Protein AF-A0A2W5XX44-F1 (afdb_monomer_lite)

Secondary structure (DSSP, 8-state):
------TTHHHHTTSTTS----------TT-----GGGSPPEEEPTTS-EEETTEEE-S--HHHHHHHHHHHHHHHHHHHHSPPP-HHHHHHHHHHHHHH-SSS-GGGHHHHHHHHHHTT-------

Sequence (127 aa):
MVTIPVKYADEAEKYITEGGYTEVQVVPLDAIVIRCEDLPEVKPLRGGGHTAGTATRSFGSAEDYMQYALSALAIAVHLREHPPVDEAQVQALSGVLEEVATLLKAEYRPEVARRLAERGVRVEVSK

Foldseek 3Di:
DDDDPDPPVVVCVVPPPDDDDDDDDDDDPPDDDDDPVNWFDWDADDPAWIDGDPDTDGDDDPVVVVVVVVVVVVVVVVCVVQPDFDVVQLVVQLVVCVVPDPPDDNVCSSVVSRVCSSVVDGDDDDD

Organism: NCBI:txid2607479

pLDDT: mean 75.93, std 16.73, range [28.64, 94.75]

Structure (mmCIF, N/CA/C/O backbone):
data_AF-A0A2W5XX44-F1
#
_entry.id   AF-A0A2W5XX44-F1
#
loop_
_atom_site.group_PDB
_atom_site.id
_atom_site.type_symbol
_atom_site.label_atom_id
_atom_site.label_alt_id
_atom_site.label_comp_id
_atom_site.label_asym_id
_atom_site.label_entity_id
_atom_site.label_seq_id
_atom_site.pdbx_PDB_ins_code
_atom_site.Cartn_x
_atom_site.Cartn_y
_atom_site.Cartn_z
_atom_site.occupancy
_atom_site.B_iso_or_equiv
_atom_site.auth_seq_id
_atom_site.auth_comp_id
_atom_site.auth_asym_id
_atom_site.auth_atom_id
_atom_site.pdbx_PDB_model_num
ATOM 1 N N . MET A 1 1 ? 6.508 -31.125 -14.765 1.00 35.62 1 MET A N 1
ATOM 2 C CA . MET A 1 1 ? 5.472 -31.365 -15.790 1.00 35.62 1 MET A CA 1
ATOM 3 C C . MET A 1 1 ? 4.205 -31.725 -15.037 1.00 35.62 1 MET A C 1
ATOM 5 O O . MET A 1 1 ? 4.158 -32.796 -14.450 1.00 35.62 1 MET A O 1
ATOM 9 N N . VAL A 1 2 ? 3.274 -30.783 -14.891 1.00 28.64 2 VAL A N 1
ATOM 10 C CA . VAL A 1 2 ? 2.032 -31.010 -14.138 1.00 28.64 2 VAL A CA 1
ATOM 11 C C . VAL A 1 2 ? 0.921 -31.186 -15.161 1.00 28.64 2 VAL A C 1
ATOM 13 O O . VAL A 1 2 ? 0.576 -30.245 -15.868 1.00 28.64 2 VAL A O 1
ATOM 16 N N . THR A 1 3 ? 0.417 -32.409 -15.274 1.00 33.28 3 THR A N 1
ATOM 17 C CA . THR A 1 3 ? -0.692 -32.760 -16.163 1.00 33.28 3 THR A CA 1
ATOM 18 C C . THR A 1 3 ? -1.990 -32.508 -15.409 1.00 33.28 3 THR A C 1
ATOM 20 O O . THR A 1 3 ? -2.292 -33.213 -14.448 1.00 33.28 3 THR A O 1
ATOM 23 N N . ILE A 1 4 ? -2.740 -31.480 -15.803 1.00 38.91 4 ILE A N 1
ATOM 24 C CA . ILE A 1 4 ? -4.048 -31.187 -15.213 1.00 38.91 4 ILE A CA 1
ATOM 25 C C . ILE A 1 4 ? -5.110 -31.963 -16.008 1.00 38.91 4 ILE A C 1
ATOM 27 O O . ILE A 1 4 ? -5.181 -31.795 -17.226 1.00 38.91 4 ILE A O 1
ATOM 31 N N . PRO A 1 5 ? -5.946 -32.799 -15.368 1.00 37.75 5 PRO A N 1
ATOM 32 C CA . PRO A 1 5 ? -7.070 -33.433 -16.040 1.00 37.75 5 PRO A CA 1
ATOM 33 C C . PRO A 1 5 ? -8.143 -32.377 -16.323 1.00 37.75 5 PRO A C 1
ATOM 35 O O . PRO A 1 5 ? -8.836 -31.904 -15.419 1.00 37.75 5 PRO A O 1
ATOM 38 N N . VAL A 1 6 ? -8.268 -31.978 -17.587 1.00 47.84 6 VAL A N 1
ATOM 39 C CA . VAL A 1 6 ? -9.343 -31.090 -18.033 1.00 47.84 6 VAL A CA 1
ATOM 40 C C . VAL A 1 6 ? -10.649 -31.878 -17.959 1.00 47.84 6 VAL A C 1
ATOM 42 O O . VAL A 1 6 ? -10.830 -32.875 -18.651 1.00 47.84 6 VAL A O 1
ATOM 45 N N . LYS A 1 7 ? -11.583 -31.415 -17.123 1.00 46.75 7 LYS A N 1
ATOM 46 C CA . LYS A 1 7 ? -12.940 -31.968 -16.928 1.00 46.75 7 LYS A CA 1
ATOM 47 C C . LYS A 1 7 ? -13.859 -31.867 -18.170 1.00 46.75 7 LYS A C 1
ATOM 49 O O . LYS A 1 7 ? -15.061 -32.059 -18.046 1.00 46.75 7 LYS A O 1
ATOM 54 N N . TYR A 1 8 ? -13.282 -31.578 -19.336 1.00 46.03 8 TYR A N 1
ATOM 55 C CA . TYR A 1 8 ? -13.925 -31.350 -20.634 1.00 46.03 8 TYR A CA 1
ATOM 56 C C . TYR A 1 8 ? -13.193 -32.109 -21.758 1.00 46.03 8 TYR A C 1
ATOM 58 O O . TYR A 1 8 ? -13.074 -31.611 -22.875 1.00 46.03 8 TYR A O 1
ATOM 66 N N . ALA A 1 9 ? -12.639 -33.290 -21.456 1.00 47.03 9 ALA A N 1
ATOM 67 C CA . ALA A 1 9 ? -11.858 -34.077 -22.416 1.00 47.03 9 ALA A CA 1
ATOM 68 C C . ALA A 1 9 ? -12.626 -34.379 -23.721 1.00 47.03 9 ALA A C 1
ATOM 70 O O . ALA A 1 9 ? -12.015 -34.388 -24.785 1.00 47.03 9 ALA A O 1
ATOM 71 N N . ASP A 1 10 ? -13.954 -34.503 -23.655 1.00 46.00 10 ASP A N 1
ATOM 72 C CA . ASP A 1 10 ? -14.787 -34.822 -24.821 1.00 46.00 10 ASP A CA 1
ATOM 73 C C . ASP A 1 10 ? -14.981 -33.640 -25.795 1.00 46.00 10 ASP A C 1
ATOM 75 O O . ASP A 1 10 ? -15.325 -33.852 -26.956 1.00 46.00 10 ASP A O 1
ATOM 79 N N . GLU A 1 11 ? -14.722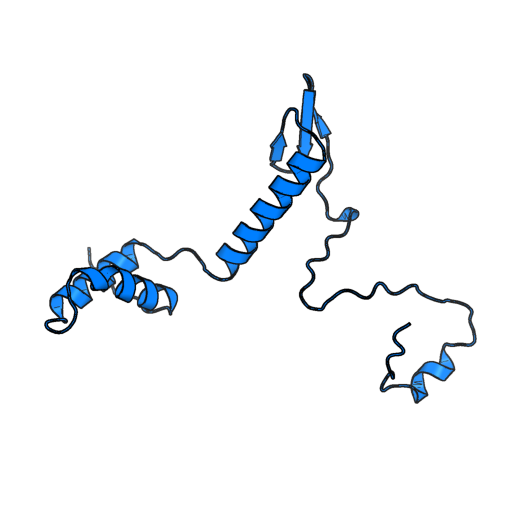 -32.393 -25.378 1.00 44.62 11 GLU A N 1
ATOM 80 C CA . GLU A 1 11 ? -14.776 -31.224 -26.278 1.00 44.62 11 GLU A CA 1
ATOM 81 C C . GLU A 1 11 ? -13.397 -30.824 -26.827 1.00 44.62 11 GLU A C 1
ATOM 83 O O . GLU A 1 11 ? -13.305 -30.111 -27.830 1.00 44.62 11 GLU A O 1
ATOM 88 N N . ALA A 1 12 ? -12.310 -31.312 -26.219 1.00 46.66 12 ALA A N 1
ATOM 89 C CA . ALA A 1 12 ? -10.946 -30.987 -26.630 1.00 46.66 12 ALA A CA 1
ATOM 90 C C . ALA A 1 12 ? -10.522 -31.697 -27.930 1.00 46.66 12 ALA A C 1
ATOM 92 O O . ALA A 1 12 ? -9.72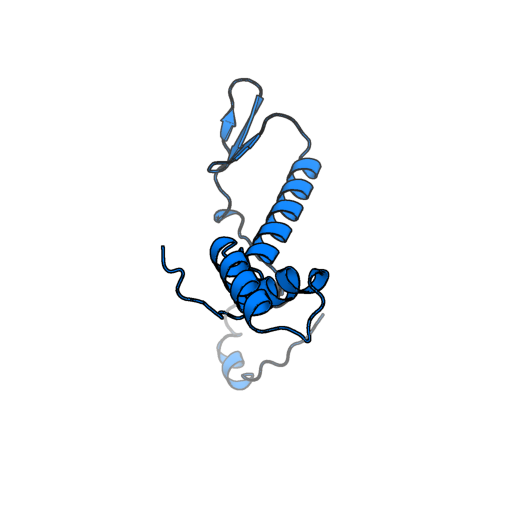0 -31.152 -28.689 1.00 46.66 12 ALA A O 1
ATOM 93 N N . GLU A 1 13 ? -11.079 -32.873 -28.239 1.00 45.44 13 GLU A N 1
ATOM 94 C CA . GLU A 1 13 ? -10.691 -33.645 -29.432 1.00 45.44 13 GLU A CA 1
ATOM 95 C C . GLU A 1 13 ? -11.027 -32.944 -30.756 1.00 45.44 13 GLU A C 1
ATOM 97 O O . GLU A 1 13 ? -10.387 -33.204 -31.776 1.00 45.44 13 GLU A O 1
ATOM 102 N N . LYS A 1 14 ? -11.971 -31.995 -30.755 1.00 43.94 14 LYS A N 1
ATOM 103 C CA . LYS A 1 14 ? -12.363 -31.278 -31.976 1.00 43.94 14 LYS A CA 1
ATOM 104 C C . LYS A 1 14 ? -11.392 -30.164 -32.388 1.00 43.94 14 LYS A C 1
ATOM 106 O O . LYS A 1 14 ? -11.493 -29.678 -33.509 1.00 43.94 14 LYS A O 1
ATOM 111 N N . TYR A 1 15 ? -10.455 -29.776 -31.518 1.00 46.34 15 TYR A N 1
ATOM 112 C CA . TYR A 1 15 ? -9.555 -28.634 -31.740 1.00 46.34 15 TYR A CA 1
ATOM 113 C C . TYR A 1 15 ? -8.078 -29.015 -31.938 1.00 46.34 15 TYR A C 1
ATOM 115 O O . TYR A 1 15 ? -7.251 -28.142 -32.186 1.00 46.34 15 TYR A O 1
ATOM 123 N N . ILE A 1 16 ? -7.721 -30.303 -31.869 1.00 50.75 16 ILE A N 1
ATOM 124 C CA . ILE A 1 16 ? -6.314 -30.756 -31.935 1.00 50.75 16 ILE A CA 1
ATOM 125 C C . ILE A 1 16 ? -5.812 -30.934 -33.386 1.00 50.75 16 ILE A C 1
ATOM 127 O O . ILE A 1 16 ? -4.618 -31.110 -33.618 1.00 50.75 16 ILE A O 1
ATOM 131 N N . THR A 1 17 ? -6.680 -30.837 -34.398 1.00 48.12 17 THR A N 1
ATOM 132 C CA . THR A 1 17 ? -6.297 -31.079 -35.803 1.00 48.12 17 THR A CA 1
ATOM 133 C C . THR A 1 17 ? -5.677 -29.882 -36.535 1.00 48.12 17 THR A C 1
ATOM 135 O O . THR A 1 17 ? -5.148 -30.072 -37.627 1.00 48.12 17 THR A O 1
ATOM 138 N N . GLU A 1 18 ? -5.625 -28.688 -35.935 1.00 47.59 18 GLU A N 1
ATOM 139 C CA . GLU A 1 18 ? -5.006 -27.498 -36.545 1.00 47.59 18 GLU A CA 1
ATOM 140 C C . GLU A 1 18 ? -4.025 -26.793 -35.585 1.00 47.59 18 GLU A C 1
ATOM 142 O O . GLU A 1 18 ? -4.273 -25.708 -35.078 1.00 47.59 18 GLU A O 1
ATOM 147 N N . GLY A 1 19 ? -2.884 -27.436 -35.317 1.00 49.53 19 GLY A N 1
ATOM 148 C CA . GLY A 1 19 ? -1.554 -26.800 -35.270 1.00 49.53 19 GLY A CA 1
ATOM 149 C C . GLY A 1 19 ? -1.291 -25.524 -34.449 1.00 49.53 19 GLY A C 1
ATOM 150 O O . GLY A 1 19 ? -0.332 -24.826 -34.771 1.00 49.53 19 GLY A O 1
ATOM 151 N N . GLY A 1 20 ? -2.061 -25.202 -33.409 1.00 44.47 20 GLY A N 1
ATOM 152 C CA . GLY A 1 20 ? -1.813 -24.041 -32.547 1.00 44.47 20 GLY A CA 1
ATOM 153 C C . GLY A 1 20 ? -1.640 -24.432 -31.085 1.00 44.47 20 GLY A C 1
ATOM 154 O O . GLY A 1 20 ? -2.613 -24.470 -30.338 1.00 44.47 20 GLY A O 1
ATOM 155 N N . TYR A 1 21 ? -0.410 -24.703 -30.643 1.00 54.16 21 TYR A N 1
ATOM 156 C CA . TYR A 1 21 ? -0.128 -24.742 -29.208 1.00 54.16 21 TYR A CA 1
ATOM 157 C C . TYR A 1 21 ? -0.034 -23.303 -28.699 1.00 54.16 21 TYR A C 1
ATOM 159 O O . TYR A 1 21 ? 0.930 -22.600 -28.993 1.00 54.16 21 TYR A O 1
ATOM 167 N N . THR A 1 22 ? -1.031 -22.863 -27.937 1.00 55.56 22 THR A N 1
ATOM 168 C CA . THR A 1 22 ? -0.931 -21.619 -27.171 1.00 55.56 22 THR A CA 1
ATOM 169 C C . THR A 1 22 ? -0.159 -21.917 -25.893 1.00 55.56 22 THR A C 1
ATOM 171 O O . THR A 1 22 ? -0.603 -22.716 -25.068 1.00 55.56 22 THR A O 1
ATOM 174 N N . GLU A 1 23 ? 1.007 -21.300 -25.726 1.00 58.03 23 GLU A N 1
ATOM 175 C CA . GLU A 1 23 ? 1.752 -21.362 -24.472 1.00 58.03 23 GLU A CA 1
ATOM 176 C C . GLU A 1 23 ? 0.934 -20.666 -23.373 1.00 58.03 23 GLU A C 1
ATOM 178 O O . GLU A 1 23 ? 0.600 -19.486 -23.480 1.00 58.03 23 GLU A O 1
ATOM 183 N N . VAL A 1 24 ? 0.553 -21.414 -22.334 1.00 66.44 24 VAL A N 1
ATOM 184 C CA . VAL A 1 24 ? -0.209 -20.884 -21.196 1.00 66.44 24 VAL A CA 1
ATOM 185 C C . VAL A 1 24 ? 0.730 -20.743 -20.007 1.00 66.44 24 VAL A C 1
ATOM 187 O O . VAL A 1 24 ? 1.251 -21.734 -19.492 1.00 66.44 24 VAL A O 1
ATOM 190 N N . GLN A 1 25 ? 0.927 -19.510 -19.544 1.00 70.69 25 GLN A N 1
ATOM 191 C CA . GLN A 1 25 ? 1.689 -19.248 -18.330 1.00 70.69 25 GLN A CA 1
ATOM 192 C C . GLN A 1 25 ? 0.838 -19.600 -17.103 1.00 70.69 25 GLN A C 1
ATOM 194 O O . GLN A 1 25 ? -0.185 -18.970 -16.838 1.00 70.69 25 GLN A O 1
ATOM 199 N N . VAL A 1 26 ? 1.256 -20.619 -16.351 1.00 80.00 26 VAL A N 1
ATOM 200 C CA . VAL A 1 26 ? 0.608 -21.006 -15.091 1.00 80.00 26 VAL A CA 1
ATOM 201 C C . VAL A 1 26 ? 1.216 -20.184 -13.957 1.00 80.00 26 VAL A C 1
ATOM 203 O O . VAL A 1 26 ? 2.412 -20.289 -13.689 1.00 80.00 26 VAL A O 1
ATOM 206 N N . VAL A 1 27 ? 0.390 -19.380 -13.288 1.00 80.31 27 VAL A N 1
ATOM 207 C CA . VAL A 1 27 ? 0.766 -18.575 -12.117 1.00 80.31 27 VAL A CA 1
ATOM 208 C C . VAL A 1 27 ? -0.070 -18.987 -10.897 1.00 80.31 27 VAL A C 1
ATOM 210 O O . VAL A 1 27 ? -1.195 -19.465 -11.077 1.00 80.31 27 VAL A O 1
ATOM 213 N N . PRO A 1 28 ? 0.444 -18.837 -9.662 1.00 83.69 28 PRO A N 1
ATOM 214 C CA . PRO A 1 28 ? -0.358 -19.002 -8.450 1.00 83.69 28 PRO A CA 1
ATOM 215 C C . PRO A 1 28 ? -1.618 -18.125 -8.463 1.00 83.69 28 PRO A C 1
ATOM 217 O O . PRO A 1 28 ? -1.614 -17.038 -9.037 1.00 83.69 28 PRO A O 1
ATOM 220 N N . LEU A 1 29 ? -2.693 -18.586 -7.816 1.00 79.50 29 LEU A N 1
ATOM 221 C CA . LEU A 1 29 ? -3.982 -17.877 -7.787 1.00 79.50 29 LEU A CA 1
ATOM 222 C C . LEU A 1 29 ? -3.886 -16.492 -7.123 1.00 79.50 29 LEU A C 1
ATOM 224 O O . LEU A 1 29 ? -4.627 -15.581 -7.477 1.00 79.50 29 LEU A O 1
ATOM 228 N N . ASP A 1 30 ? -2.984 -16.349 -6.160 1.00 78.62 30 ASP A N 1
ATOM 229 C CA . ASP A 1 30 ? -2.708 -15.132 -5.400 1.00 78.62 30 ASP A CA 1
ATOM 230 C C . ASP A 1 30 ? -1.591 -14.274 -6.016 1.00 78.62 30 ASP A C 1
ATOM 232 O O . ASP A 1 30 ? -1.213 -13.244 -5.454 1.00 78.62 30 ASP A O 1
ATOM 236 N N . ALA A 1 31 ? -1.064 -14.664 -7.180 1.00 82.69 31 ALA A N 1
ATOM 237 C CA . ALA A 1 31 ? -0.036 -13.897 -7.860 1.00 82.69 31 ALA A CA 1
ATOM 238 C C . ALA A 1 31 ? -0.600 -12.584 -8.421 1.00 82.69 31 ALA A C 1
ATOM 240 O O . ALA A 1 31 ? -1.605 -12.557 -9.135 1.00 82.69 31 ALA A O 1
ATOM 241 N N . ILE A 1 32 ? 0.111 -11.486 -8.166 1.00 84.19 32 ILE A N 1
ATOM 242 C CA . ILE A 1 32 ? -0.133 -10.210 -8.839 1.00 84.19 32 ILE A CA 1
ATOM 243 C C . ILE A 1 32 ? 0.621 -10.241 -10.170 1.00 84.19 32 ILE A C 1
ATOM 245 O O . ILE A 1 32 ? 1.848 -10.154 -10.198 1.00 84.19 32 ILE A O 1
ATOM 249 N N . VAL A 1 33 ? -0.115 -10.376 -11.273 1.00 87.12 33 VAL A N 1
ATOM 250 C CA . VAL A 1 33 ? 0.438 -10.338 -12.633 1.00 87.12 33 VAL A CA 1
ATOM 251 C C . VAL A 1 33 ? 0.221 -8.950 -13.221 1.00 87.12 33 VAL A C 1
ATOM 253 O O . VAL A 1 33 ? -0.913 -8.490 -13.327 1.00 87.12 33 VAL A O 1
ATOM 256 N N . ILE A 1 34 ? 1.312 -8.298 -13.619 1.00 86.19 34 ILE A N 1
ATOM 257 C CA . ILE A 1 34 ? 1.297 -6.998 -14.296 1.00 86.19 34 ILE A CA 1
ATOM 258 C C . ILE A 1 34 ? 1.914 -7.207 -15.672 1.00 86.19 34 ILE A C 1
ATOM 260 O O . ILE A 1 34 ? 3.043 -7.696 -15.767 1.00 86.19 34 ILE A O 1
ATOM 264 N N . ARG A 1 35 ? 1.195 -6.862 -16.743 1.00 86.56 35 ARG A N 1
ATOM 265 C CA . ARG A 1 35 ? 1.770 -6.952 -18.086 1.00 86.56 35 ARG A CA 1
ATOM 266 C C . ARG A 1 35 ? 2.705 -5.778 -18.314 1.00 86.56 35 ARG A C 1
ATOM 268 O O . ARG A 1 35 ? 2.467 -4.678 -17.827 1.00 86.56 35 ARG A O 1
ATOM 275 N N . CYS A 1 36 ? 3.750 -5.985 -19.109 1.00 85.69 36 CYS A N 1
ATOM 276 C CA . CYS A 1 36 ? 4.674 -4.902 -19.440 1.00 85.69 36 CYS A CA 1
ATOM 277 C C . CYS A 1 36 ? 3.978 -3.732 -20.153 1.00 85.69 36 CYS A C 1
ATOM 279 O O . CYS A 1 36 ? 4.373 -2.591 -19.953 1.00 85.69 36 CYS A O 1
ATOM 281 N N . GLU A 1 37 ? 2.935 -4.007 -20.940 1.00 92.44 37 GLU A N 1
ATOM 282 C CA . GLU A 1 37 ? 2.111 -2.989 -21.610 1.00 92.44 37 GLU A CA 1
ATOM 283 C C . GLU A 1 37 ? 1.265 -2.143 -20.643 1.00 92.44 37 GLU A C 1
ATOM 285 O O . GLU A 1 37 ? 0.918 -1.013 -20.976 1.00 92.44 37 GLU A O 1
ATOM 290 N N . ASP A 1 38 ? 0.993 -2.651 -19.436 1.00 92.00 38 ASP A N 1
ATOM 291 C CA . ASP A 1 38 ? 0.271 -1.925 -18.385 1.00 92.00 38 ASP A CA 1
ATOM 292 C C . ASP A 1 38 ? 1.199 -1.006 -17.569 1.00 92.00 38 ASP A C 1
ATOM 294 O O . ASP A 1 38 ? 0.735 -0.207 -16.750 1.00 92.00 38 ASP A O 1
ATOM 298 N N . LEU A 1 39 ? 2.522 -1.116 -17.752 1.00 90.56 39 LEU A N 1
ATOM 299 C CA . LEU A 1 39 ? 3.481 -0.262 -17.057 1.00 90.56 39 LEU A CA 1
ATOM 300 C C . LEU A 1 39 ? 3.481 1.151 -17.662 1.00 90.56 39 LEU A C 1
ATOM 302 O O . LEU A 1 39 ? 3.454 1.301 -18.886 1.00 90.56 39 LEU A O 1
ATOM 306 N N . PRO A 1 40 ? 3.573 2.211 -16.836 1.00 93.25 40 PRO A N 1
ATOM 307 C CA . PRO A 1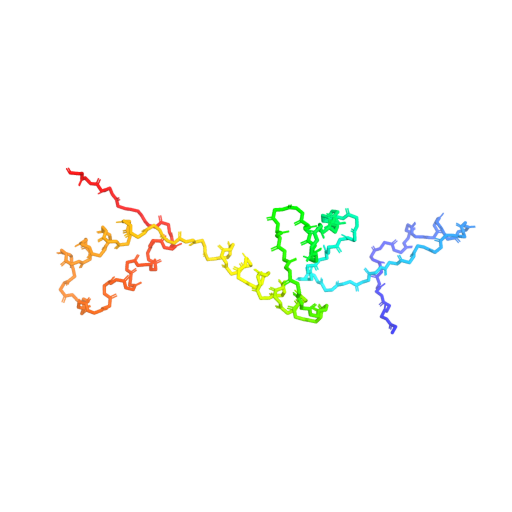 40 ? 3.672 3.568 -17.352 1.00 93.25 40 PRO A CA 1
ATOM 308 C C . PRO A 1 40 ? 4.916 3.747 -18.226 1.00 93.25 40 PRO A C 1
ATOM 310 O O . PRO A 1 40 ? 6.002 3.275 -17.887 1.00 93.25 40 PRO A O 1
ATOM 313 N N . GLU A 1 41 ? 4.767 4.502 -19.314 1.00 94.44 41 GLU A N 1
ATOM 314 C CA . GLU A 1 41 ? 5.886 4.888 -20.173 1.00 94.44 41 GLU A CA 1
ATOM 315 C C . GLU A 1 41 ? 6.975 5.607 -19.357 1.00 94.44 41 GLU A C 1
ATOM 317 O O . GLU A 1 41 ? 6.692 6.553 -18.612 1.00 94.44 41 GLU A O 1
ATOM 322 N N . VAL A 1 42 ? 8.227 5.173 -19.527 1.00 93.75 42 VAL A N 1
ATOM 323 C CA . VAL A 1 42 ? 9.387 5.757 -18.848 1.00 93.75 42 VAL A CA 1
ATOM 324 C C . VAL A 1 42 ? 10.001 6.859 -19.707 1.00 93.75 42 VAL A C 1
ATOM 326 O O . VAL A 1 42 ? 10.397 6.614 -20.846 1.00 93.75 42 VAL A O 1
ATOM 329 N N . LYS A 1 43 ? 10.144 8.067 -19.152 1.00 94.75 43 LYS A N 1
ATOM 330 C CA . LYS A 1 43 ? 10.759 9.215 -19.837 1.00 94.75 43 LYS A CA 1
ATOM 331 C C . LYS A 1 43 ? 12.048 9.646 -19.140 1.00 94.75 43 LYS A C 1
ATOM 333 O O . LYS A 1 43 ? 12.046 9.826 -17.921 1.00 94.75 43 LYS A O 1
ATOM 338 N N . PRO A 1 44 ? 13.155 9.840 -19.875 1.00 92.62 44 PRO A N 1
ATOM 339 C CA . PRO A 1 44 ? 14.383 10.358 -19.292 1.00 92.62 44 PRO A CA 1
ATOM 340 C C . PRO A 1 44 ? 14.238 11.846 -18.955 1.00 92.62 44 PRO A C 1
ATOM 342 O O . PRO A 1 44 ? 13.639 12.619 -19.707 1.00 92.62 44 PRO A O 1
ATOM 345 N N . LEU A 1 45 ? 14.834 12.267 -17.842 1.00 88.75 45 LEU A N 1
ATOM 346 C CA . LEU A 1 45 ? 14.889 13.672 -17.442 1.00 88.75 45 LEU A CA 1
ATOM 347 C C . LEU A 1 45 ? 16.190 14.339 -17.898 1.00 88.75 45 LEU A C 1
ATOM 349 O O . LEU A 1 45 ? 17.279 13.767 -17.791 1.00 88.75 45 LEU A O 1
ATOM 353 N N . ARG A 1 46 ? 16.100 15.599 -18.350 1.00 84.56 46 ARG A N 1
ATOM 354 C CA . ARG A 1 46 ? 17.292 16.434 -18.574 1.00 84.56 46 ARG A CA 1
ATOM 355 C C . ARG A 1 46 ? 17.982 16.676 -17.229 1.00 84.56 46 ARG A C 1
ATOM 357 O O . ARG A 1 46 ? 17.392 17.289 -16.349 1.00 84.56 46 ARG A O 1
ATOM 364 N N . GLY A 1 47 ? 19.223 16.210 -17.092 1.00 82.38 47 GLY A N 1
ATOM 365 C CA . GLY A 1 47 ? 19.999 16.302 -15.846 1.00 82.38 47 GLY A CA 1
ATOM 366 C C . GLY A 1 47 ? 20.148 14.983 -15.077 1.00 82.38 47 GLY A C 1
ATOM 367 O O . GLY A 1 47 ? 20.818 14.969 -14.050 1.00 82.38 47 GLY A O 1
ATOM 368 N N . GLY A 1 48 ? 19.592 13.880 -15.593 1.00 84.50 48 GLY A N 1
ATOM 369 C CA . GLY A 1 48 ? 19.708 12.545 -15.002 1.00 84.50 48 GLY A CA 1
ATOM 370 C C . GLY A 1 48 ? 18.467 12.135 -14.202 1.00 84.50 48 GLY A C 1
ATOM 371 O O . GLY A 1 48 ? 17.887 12.928 -13.460 1.00 84.50 48 GLY A O 1
ATOM 372 N N . GLY A 1 49 ? 18.055 10.876 -14.361 1.00 88.00 49 GLY A N 1
ATOM 373 C CA . GLY A 1 49 ? 16.836 10.324 -13.764 1.00 88.00 49 GLY A CA 1
ATOM 374 C C . GLY A 1 49 ? 15.755 9.986 -14.788 1.00 88.00 49 GLY A C 1
ATOM 375 O O . GLY A 1 49 ? 15.921 10.202 -15.990 1.00 88.00 49 GLY A O 1
ATOM 376 N N . HIS A 1 50 ? 14.648 9.447 -14.285 1.00 92.81 50 HIS A N 1
ATOM 377 C CA . HIS A 1 50 ? 13.532 8.955 -15.082 1.00 92.81 50 HIS A CA 1
ATOM 378 C C . HIS A 1 50 ? 12.193 9.287 -14.413 1.00 92.81 50 HIS A C 1
ATOM 380 O O . HIS A 1 50 ? 12.096 9.367 -13.183 1.00 92.81 50 HIS A O 1
ATOM 386 N N . THR A 1 51 ? 11.154 9.460 -15.225 1.00 92.69 51 THR A N 1
ATOM 387 C CA . THR A 1 51 ? 9.765 9.563 -14.772 1.0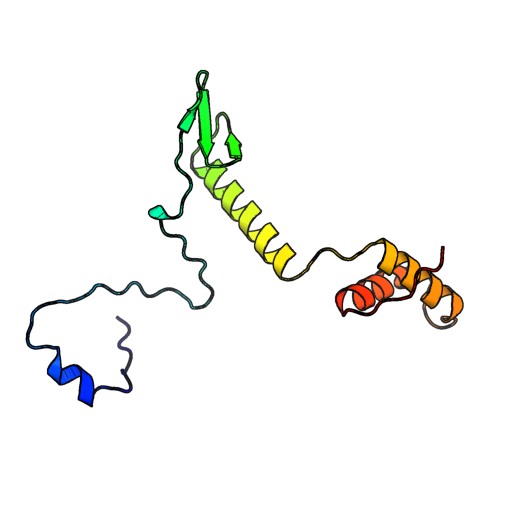0 92.69 51 THR A CA 1
ATOM 388 C C . THR A 1 51 ? 8.929 8.435 -15.346 1.00 92.69 51 THR A C 1
ATOM 390 O O . THR A 1 51 ? 9.126 8.040 -16.490 1.00 92.69 51 THR A O 1
ATOM 393 N N . ALA A 1 52 ? 7.998 7.923 -14.547 1.00 92.25 52 ALA A N 1
ATOM 394 C CA . ALA A 1 52 ? 7.006 6.935 -14.954 1.00 92.25 52 ALA A CA 1
ATOM 395 C C . ALA A 1 52 ? 5.676 7.289 -14.274 1.00 92.25 52 ALA A C 1
ATOM 397 O O . ALA A 1 52 ? 5.565 7.260 -13.046 1.00 92.25 52 ALA A O 1
ATOM 398 N N . GLY A 1 53 ? 4.674 7.697 -15.057 1.00 90.31 53 GLY A N 1
ATOM 399 C CA . GLY A 1 53 ? 3.426 8.246 -14.514 1.00 90.31 53 GLY A CA 1
ATOM 400 C C . GLY A 1 53 ? 3.672 9.501 -13.663 1.00 90.31 53 GLY A C 1
ATOM 401 O O . GLY A 1 53 ? 4.245 10.477 -14.142 1.00 90.31 53 GLY A O 1
ATOM 402 N N . THR A 1 54 ? 3.246 9.477 -12.396 1.00 89.50 54 THR A N 1
ATOM 403 C CA . THR A 1 54 ? 3.473 10.563 -11.419 1.00 89.50 54 THR A CA 1
ATOM 404 C C . THR A 1 54 ? 4.758 10.391 -10.604 1.00 89.50 54 THR A C 1
ATOM 406 O O . THR A 1 54 ? 5.112 11.273 -9.819 1.00 89.50 54 THR A O 1
ATOM 409 N N . ALA A 1 55 ? 5.470 9.272 -10.767 1.00 88.88 55 ALA A N 1
ATOM 410 C CA . ALA A 1 55 ? 6.701 9.004 -10.044 1.00 88.88 55 ALA A CA 1
ATOM 411 C C . ALA A 1 55 ? 7.904 9.593 -10.786 1.00 88.88 55 ALA A C 1
ATOM 413 O O . ALA A 1 55 ? 8.152 9.282 -11.950 1.00 88.88 55 ALA A O 1
ATOM 414 N N . THR A 1 56 ? 8.686 10.398 -10.070 1.00 90.12 56 THR A N 1
ATOM 415 C CA . THR A 1 56 ? 9.965 10.942 -10.534 1.00 90.12 56 THR A CA 1
ATOM 416 C C . THR A 1 56 ? 11.077 10.447 -9.632 1.00 90.12 56 THR A C 1
ATOM 418 O O . THR A 1 56 ? 10.962 10.521 -8.401 1.00 90.12 56 THR A O 1
ATOM 421 N N . ARG A 1 57 ? 12.154 9.937 -10.228 1.00 87.88 57 ARG A N 1
ATOM 422 C CA . ARG A 1 57 ? 13.322 9.468 -9.488 1.00 87.88 57 ARG A CA 1
ATOM 423 C C . ARG A 1 57 ? 14.615 9.814 -10.214 1.00 87.88 57 ARG A C 1
ATOM 425 O O . ARG A 1 57 ? 14.707 9.728 -11.438 1.00 87.88 57 ARG A O 1
ATOM 432 N N . SER A 1 58 ? 15.621 10.178 -9.435 1.00 85.62 58 SER A N 1
ATOM 433 C CA . SER A 1 58 ? 16.959 10.499 -9.916 1.00 85.62 58 SER A CA 1
ATOM 434 C C . SER A 1 58 ? 17.952 9.581 -9.221 1.00 85.62 58 SER A C 1
ATOM 436 O O . SER A 1 58 ? 17.921 9.498 -7.997 1.00 85.62 58 SER A O 1
ATOM 438 N N . PHE A 1 59 ? 18.845 8.959 -10.000 1.00 74.81 59 PHE A N 1
ATOM 439 C CA . PHE A 1 59 ? 19.941 8.099 -9.522 1.00 74.81 59 PHE A CA 1
ATOM 440 C C . PHE A 1 59 ? 19.485 6.828 -8.769 1.00 74.81 59 PHE A C 1
ATOM 442 O O . PHE A 1 59 ? 18.367 6.749 -8.280 1.00 74.81 59 PHE A O 1
ATOM 449 N N . GLY A 1 60 ? 20.326 5.796 -8.712 1.00 82.25 60 GLY A N 1
ATOM 450 C CA . GLY A 1 60 ? 19.993 4.494 -8.110 1.00 82.25 60 GLY A CA 1
ATOM 451 C C . GLY A 1 60 ? 20.067 3.346 -9.112 1.00 82.25 60 GLY A C 1
ATOM 452 O O . GLY A 1 60 ? 20.021 3.560 -10.327 1.00 82.25 60 GLY A O 1
ATOM 453 N N . SER A 1 61 ? 20.235 2.132 -8.599 1.00 89.06 61 SER A N 1
ATOM 454 C CA . SER A 1 61 ? 20.303 0.920 -9.411 1.00 89.06 61 SER A CA 1
ATOM 455 C C . SER A 1 61 ? 18.905 0.380 -9.727 1.00 89.06 61 SER A C 1
ATOM 457 O O . SER A 1 61 ? 17.929 0.688 -9.043 1.00 89.06 61 SER A O 1
ATOM 459 N N . ALA A 1 62 ? 18.796 -0.458 -10.761 1.00 89.25 62 ALA A N 1
ATOM 460 C CA . ALA A 1 62 ? 17.548 -1.161 -11.061 1.00 89.25 62 ALA A CA 1
ATOM 461 C C . ALA A 1 62 ? 17.052 -2.000 -9.864 1.00 89.25 62 ALA A C 1
ATOM 463 O O . ALA A 1 62 ? 15.848 -2.101 -9.642 1.00 89.25 62 ALA A O 1
ATOM 464 N N . GLU A 1 63 ? 17.976 -2.553 -9.076 1.00 92.69 63 GLU A N 1
ATOM 465 C CA . GLU A 1 63 ? 17.675 -3.355 -7.890 1.00 92.69 63 GLU A CA 1
ATOM 466 C C . GLU A 1 63 ? 17.065 -2.509 -6.764 1.00 92.69 63 GLU A C 1
ATOM 468 O O . GLU A 1 63 ? 16.037 -2.895 -6.205 1.00 92.69 63 GLU A O 1
ATOM 473 N N . ASP A 1 64 ? 17.596 -1.305 -6.516 1.00 89.06 64 ASP A N 1
ATOM 474 C CA . ASP A 1 64 ? 17.023 -0.365 -5.540 1.00 89.06 64 ASP A CA 1
ATOM 475 C C . ASP A 1 64 ? 15.569 -0.017 -5.888 1.00 89.06 64 ASP A C 1
ATOM 477 O O . ASP A 1 64 ? 14.686 0.018 -5.026 1.00 89.06 64 ASP A O 1
ATOM 481 N N . TYR A 1 65 ? 15.301 0.213 -7.176 1.00 89.69 65 TYR A N 1
ATOM 482 C CA . TYR A 1 65 ? 13.955 0.516 -7.654 1.00 89.69 65 TYR A CA 1
ATOM 483 C C . TYR A 1 65 ? 13.012 -0.677 -7.549 1.00 89.69 65 TYR A C 1
ATOM 485 O O . TYR A 1 65 ? 11.852 -0.493 -7.176 1.00 89.69 65 TYR A O 1
ATOM 493 N N . MET A 1 66 ? 13.498 -1.888 -7.825 1.00 90.69 66 MET A N 1
ATOM 494 C CA . MET A 1 66 ? 12.711 -3.108 -7.660 1.00 90.69 66 MET A CA 1
ATOM 495 C C . MET A 1 66 ? 12.332 -3.318 -6.191 1.00 90.69 66 MET A C 1
ATOM 497 O O . MET A 1 66 ? 11.166 -3.554 -5.876 1.00 90.69 66 MET A O 1
ATOM 501 N N . GLN A 1 67 ? 13.285 -3.140 -5.273 1.00 92.31 67 GLN A N 1
ATOM 502 C CA . GLN A 1 67 ? 13.034 -3.268 -3.840 1.00 92.31 67 GLN A CA 1
ATOM 503 C C . GLN A 1 67 ? 12.037 -2.215 -3.331 1.00 92.31 67 GLN A C 1
ATOM 505 O O . GLN A 1 67 ? 11.147 -2.519 -2.527 1.00 92.31 67 GLN A O 1
ATOM 510 N N . TYR A 1 68 ? 12.147 -0.979 -3.823 1.00 89.75 68 TYR A N 1
ATOM 511 C CA . TYR A 1 68 ? 11.188 0.079 -3.514 1.00 89.75 68 TYR A CA 1
ATOM 512 C C . TYR A 1 68 ? 9.784 -0.262 -4.027 1.00 89.75 68 TYR A C 1
ATOM 514 O O . TYR A 1 68 ? 8.810 -0.118 -3.285 1.00 89.75 68 TYR A O 1
ATOM 522 N N . ALA A 1 69 ? 9.673 -0.747 -5.267 1.00 90.06 69 ALA A N 1
ATOM 523 C CA . ALA A 1 69 ? 8.400 -1.139 -5.863 1.00 90.06 69 ALA A CA 1
ATOM 524 C C . ALA A 1 69 ? 7.727 -2.271 -5.071 1.00 90.06 69 ALA A C 1
ATOM 526 O O . ALA A 1 69 ? 6.540 -2.173 -4.763 1.00 90.06 69 ALA A O 1
ATOM 527 N N . LEU A 1 70 ? 8.489 -3.293 -4.662 1.00 91.50 70 LEU A N 1
ATOM 528 C CA . LEU A 1 70 ? 7.988 -4.381 -3.815 1.00 91.50 70 LEU A CA 1
ATOM 529 C C . LEU A 1 70 ? 7.482 -3.870 -2.460 1.00 91.50 70 LEU A C 1
ATOM 531 O O . LEU A 1 70 ? 6.396 -4.248 -2.021 1.00 91.50 70 LEU A O 1
ATOM 535 N N . SER A 1 71 ? 8.230 -2.969 -1.820 1.00 92.19 71 SER A N 1
ATOM 536 C CA . SER A 1 71 ? 7.833 -2.378 -0.534 1.00 92.19 71 SER A CA 1
ATOM 537 C C . SER A 1 71 ? 6.547 -1.554 -0.661 1.00 92.19 71 SER A C 1
ATOM 539 O O . SER A 1 71 ? 5.641 -1.675 0.163 1.00 92.19 71 SER A O 1
ATOM 541 N N . ALA A 1 72 ? 6.435 -0.745 -1.717 1.00 91.56 72 ALA A N 1
ATOM 542 C CA . ALA A 1 72 ? 5.236 0.040 -1.994 1.00 91.56 72 ALA A CA 1
ATOM 543 C C . ALA A 1 72 ? 4.021 -0.853 -2.302 1.00 91.56 72 ALA A C 1
ATOM 545 O O . ALA A 1 72 ? 2.924 -0.576 -1.818 1.00 91.56 72 ALA A O 1
ATOM 546 N N . LEU A 1 73 ? 4.216 -1.943 -3.052 1.00 91.38 73 LEU A N 1
ATOM 547 C CA . LEU A 1 73 ? 3.164 -2.915 -3.344 1.00 91.38 73 LEU A CA 1
ATOM 548 C C . LEU A 1 73 ? 2.659 -3.599 -2.069 1.00 91.38 73 LEU A C 1
ATOM 550 O O . LEU A 1 73 ? 1.450 -3.687 -1.870 1.00 91.38 73 LEU A O 1
ATOM 554 N N . ALA A 1 74 ? 3.564 -4.021 -1.182 1.00 90.31 74 ALA A N 1
ATOM 555 C CA . ALA A 1 74 ? 3.201 -4.624 0.100 1.00 90.31 74 ALA A CA 1
ATOM 556 C C . ALA A 1 74 ? 2.354 -3.670 0.963 1.00 90.31 74 ALA A C 1
ATOM 558 O O . ALA A 1 74 ? 1.323 -4.072 1.502 1.00 90.31 74 ALA A O 1
ATOM 559 N N . ILE A 1 75 ? 2.736 -2.389 1.035 1.00 88.25 75 ILE A N 1
ATOM 560 C CA . ILE A 1 75 ? 1.958 -1.358 1.741 1.00 88.25 75 ILE A CA 1
ATOM 561 C C . ILE A 1 75 ? 0.580 -1.173 1.094 1.00 88.25 75 ILE A C 1
ATOM 563 O O . ILE A 1 75 ? -0.420 -1.100 1.802 1.00 88.25 75 ILE A O 1
ATOM 567 N N . ALA A 1 76 ? 0.501 -1.113 -0.237 1.00 89.31 76 ALA A N 1
ATOM 568 C CA . ALA A 1 76 ? -0.767 -0.934 -0.941 1.00 89.31 76 ALA A CA 1
ATOM 569 C C . ALA A 1 76 ? -1.736 -2.106 -0.709 1.00 89.31 76 ALA A C 1
ATOM 571 O O . ALA A 1 76 ? -2.922 -1.880 -0.471 1.00 89.31 76 ALA A O 1
ATOM 572 N N . VAL A 1 77 ? -1.234 -3.347 -0.733 1.00 89.00 77 VAL A N 1
ATOM 573 C CA . VAL A 1 77 ? -2.021 -4.544 -0.394 1.00 89.00 77 VAL A CA 1
ATOM 574 C C . VAL A 1 77 ? -2.521 -4.454 1.046 1.00 89.00 77 VAL A C 1
ATOM 576 O O . VAL A 1 77 ? -3.720 -4.606 1.275 1.00 89.00 77 VAL A O 1
ATOM 579 N N . HIS A 1 78 ? -1.639 -4.107 1.987 1.00 87.12 78 HIS A N 1
ATOM 580 C CA . HIS A 1 78 ? -2.011 -3.948 3.389 1.00 87.12 78 HIS A CA 1
ATOM 581 C C . HIS A 1 78 ? -3.097 -2.883 3.585 1.00 87.12 78 HIS A C 1
ATOM 583 O O . HIS A 1 78 ? -4.098 -3.151 4.232 1.00 87.12 78 HIS A O 1
ATOM 589 N N . LEU A 1 79 ? -2.961 -1.700 2.982 1.00 85.69 79 LEU A N 1
ATOM 590 C CA . LEU A 1 79 ? -3.957 -0.626 3.097 1.00 85.69 79 LEU A CA 1
ATOM 591 C C . LEU A 1 79 ? -5.301 -0.975 2.451 1.00 85.69 79 LEU A C 1
ATOM 593 O O . LEU A 1 79 ? -6.341 -0.482 2.881 1.00 85.69 79 LEU A O 1
ATOM 597 N N . ARG A 1 80 ? -5.302 -1.810 1.409 1.00 86.06 80 ARG A N 1
ATOM 598 C CA . ARG A 1 80 ? -6.539 -2.299 0.791 1.00 86.06 80 ARG A CA 1
ATOM 599 C C . ARG A 1 80 ? -7.281 -3.273 1.707 1.00 86.06 80 ARG A C 1
ATOM 601 O O . ARG A 1 80 ? -8.506 -3.246 1.748 1.00 86.06 80 ARG A O 1
ATOM 608 N N . GLU A 1 81 ? -6.549 -4.131 2.410 1.00 85.81 81 GLU A N 1
ATOM 609 C CA . GLU A 1 81 ? -7.103 -5.110 3.357 1.00 85.81 81 GLU A CA 1
ATOM 610 C C . GLU A 1 81 ? -7.440 -4.482 4.717 1.00 85.81 81 GLU A C 1
ATOM 612 O O . GLU A 1 81 ? -8.374 -4.912 5.393 1.00 85.81 81 GLU A O 1
ATOM 617 N N . HIS A 1 82 ? -6.720 -3.423 5.080 1.00 83.56 82 HIS A N 1
ATOM 618 C CA . HIS A 1 82 ? -6.845 -2.668 6.320 1.00 83.56 82 HIS A CA 1
ATOM 619 C C . HIS A 1 82 ? -7.047 -1.183 5.989 1.00 83.56 82 HIS A C 1
ATOM 621 O O . HIS A 1 82 ? -6.112 -0.385 6.125 1.00 83.56 82 HIS A O 1
ATOM 627 N N . PRO A 1 83 ? -8.245 -0.796 5.506 1.00 80.06 83 PRO A N 1
ATOM 628 C CA . PRO A 1 83 ? -8.519 0.593 5.172 1.00 80.06 83 PRO A CA 1
ATOM 629 C C . PRO A 1 83 ? -8.267 1.486 6.394 1.00 80.06 83 PRO A C 1
ATOM 631 O O . PRO A 1 83 ? -8.576 1.081 7.519 1.00 80.06 83 PRO A O 1
ATOM 634 N N . PRO A 1 84 ? -7.710 2.696 6.195 1.00 78.88 84 PRO A N 1
ATOM 635 C CA . PRO A 1 84 ? -7.403 3.594 7.295 1.00 78.88 84 PRO A CA 1
ATOM 636 C C . PRO A 1 84 ? -8.660 3.855 8.122 1.00 78.88 84 PRO A C 1
ATOM 638 O O . PRO A 1 84 ? -9.733 4.157 7.592 1.00 78.88 84 PRO A O 1
ATOM 641 N N . VAL A 1 85 ? -8.514 3.704 9.432 1.00 81.75 85 VAL A N 1
ATOM 642 C CA . VAL A 1 85 ? -9.602 3.909 10.380 1.00 81.75 85 VAL A CA 1
ATOM 643 C C . VAL A 1 85 ? -9.837 5.409 10.534 1.00 81.75 85 VAL A C 1
ATOM 645 O O . VAL A 1 85 ? -8.891 6.187 10.632 1.00 81.75 85 VAL A O 1
ATOM 648 N N . ASP A 1 86 ? -11.102 5.825 10.554 1.00 85.38 86 ASP A N 1
ATOM 649 C CA . ASP A 1 86 ? -11.464 7.207 10.865 1.00 85.38 86 ASP A CA 1
ATOM 650 C C . ASP A 1 86 ? -11.156 7.496 12.343 1.00 85.38 86 ASP A C 1
ATOM 652 O O . ASP A 1 86 ? -11.893 7.081 13.238 1.00 85.38 86 ASP A O 1
ATOM 656 N N . GLU A 1 87 ? -10.053 8.197 12.603 1.00 85.31 87 GLU A N 1
ATOM 657 C CA . GLU A 1 87 ? -9.601 8.524 13.959 1.00 85.31 87 GLU A CA 1
ATOM 658 C C . GLU A 1 87 ? -10.629 9.359 14.743 1.00 85.31 87 GLU A C 1
ATOM 660 O O . GLU A 1 87 ? -10.719 9.219 15.964 1.00 85.31 87 GLU A O 1
ATOM 665 N N . ALA A 1 88 ? -11.479 10.153 14.077 1.00 85.00 88 ALA A N 1
ATOM 666 C CA . ALA A 1 88 ? -12.565 10.858 14.760 1.00 85.00 88 ALA A CA 1
ATOM 667 C C . ALA A 1 88 ? -13.613 9.870 15.304 1.00 85.00 88 ALA A C 1
ATOM 669 O O . ALA A 1 88 ? -14.105 10.031 16.422 1.00 85.00 88 ALA A O 1
ATOM 670 N N . GLN A 1 89 ? -13.909 8.805 14.553 1.00 82.62 89 GLN A N 1
ATOM 671 C CA . GLN A 1 89 ? -14.774 7.711 15.008 1.00 82.62 89 GLN A CA 1
ATOM 672 C C . GLN A 1 89 ? -14.113 6.871 16.105 1.00 82.62 89 GLN A C 1
ATOM 674 O O . GLN A 1 89 ? -14.791 6.483 17.054 1.00 82.62 89 GLN A O 1
ATOM 679 N N . VAL A 1 90 ? -12.799 6.627 16.032 1.00 85.56 90 VAL A N 1
ATOM 680 C CA . VAL A 1 90 ? -12.051 5.955 17.114 1.00 85.56 90 VAL A CA 1
ATOM 681 C C . VAL A 1 90 ? -12.134 6.760 18.407 1.00 85.56 90 VAL A C 1
ATOM 683 O O . VAL A 1 90 ? -12.378 6.196 19.475 1.00 85.56 90 VAL A O 1
ATOM 686 N N . GLN A 1 91 ? -11.970 8.079 18.327 1.00 83.12 91 GLN A N 1
ATOM 687 C CA . GLN A 1 91 ? -12.047 8.953 19.491 1.00 83.12 91 GLN A CA 1
ATOM 688 C C . GLN A 1 91 ? -13.467 9.013 20.069 1.00 83.12 91 GLN A C 1
ATOM 690 O O . GLN A 1 91 ? -13.631 8.876 21.280 1.00 83.12 91 GLN A O 1
ATOM 695 N N . ALA A 1 92 ? -14.493 9.126 19.221 1.00 81.88 92 ALA A N 1
ATOM 696 C CA . ALA A 1 9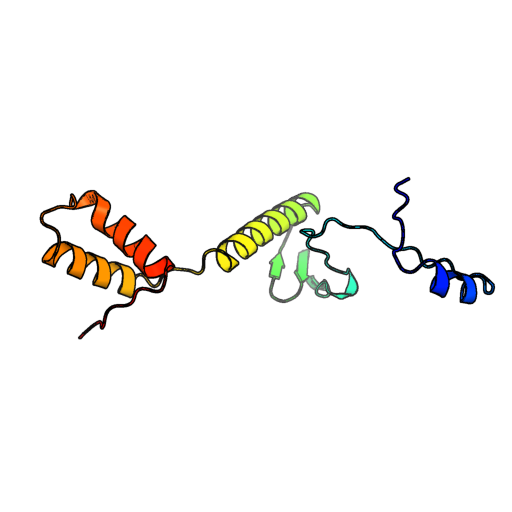2 ? -15.889 9.093 19.655 1.00 81.88 92 ALA A CA 1
ATOM 697 C C . ALA A 1 92 ? -16.254 7.755 20.326 1.00 81.88 92 ALA A C 1
ATOM 699 O O . ALA A 1 92 ? -16.825 7.743 21.415 1.00 81.88 92 ALA A O 1
ATOM 700 N N . LEU A 1 93 ? -15.852 6.622 19.736 1.00 83.06 93 LEU A N 1
ATOM 701 C CA . LEU A 1 93 ? -16.033 5.296 20.337 1.00 83.06 93 LEU A CA 1
ATOM 702 C C . LEU A 1 93 ? -15.270 5.155 21.656 1.00 83.06 93 LEU A C 1
ATOM 704 O O . LEU A 1 93 ? -15.780 4.541 22.588 1.00 83.06 93 LEU A O 1
ATOM 708 N N . SER A 1 94 ? -14.071 5.733 21.758 1.00 79.88 94 SER A N 1
ATOM 709 C CA . SER A 1 94 ? -13.299 5.737 23.005 1.00 79.88 94 SER A CA 1
ATOM 710 C C . SER A 1 94 ? -14.016 6.512 24.112 1.00 79.88 94 SER A C 1
ATOM 712 O O . SER A 1 94 ? -14.043 6.032 25.242 1.00 79.88 94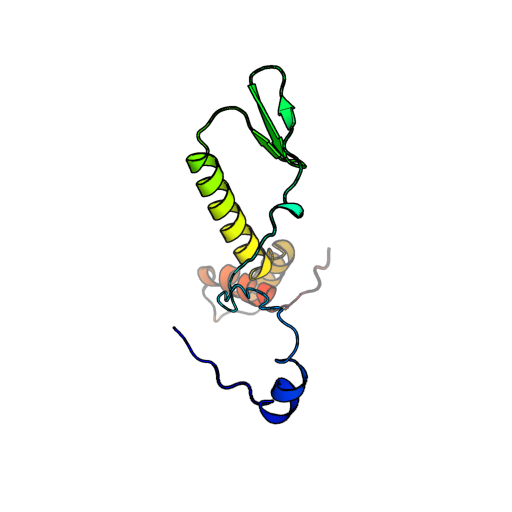 SER A O 1
ATOM 714 N N . GLY A 1 95 ? -14.639 7.650 23.784 1.00 79.69 95 GLY A N 1
ATOM 715 C CA . GLY A 1 95 ? -15.461 8.428 24.717 1.00 79.69 95 GLY A CA 1
ATOM 716 C C . GLY A 1 95 ? -16.685 7.650 25.203 1.00 79.69 95 GLY A C 1
ATOM 717 O O . GLY A 1 95 ? -16.907 7.533 26.403 1.00 79.69 95 GLY A O 1
ATOM 718 N N . VAL A 1 96 ? -17.413 6.992 24.295 1.00 78.69 96 VAL A N 1
ATOM 719 C CA . VAL A 1 96 ? -18.541 6.121 24.680 1.00 78.69 96 VAL A CA 1
ATOM 720 C C . VAL A 1 96 ? -18.072 4.951 25.550 1.00 78.69 96 VAL A C 1
ATOM 722 O O . VAL A 1 96 ? -18.711 4.609 26.541 1.00 78.69 96 VAL A O 1
ATOM 725 N N . LEU A 1 97 ? -16.930 4.335 25.231 1.00 79.31 97 LEU A N 1
ATOM 726 C CA . LEU A 1 97 ? -16.355 3.282 26.072 1.00 79.31 97 LEU A CA 1
ATOM 727 C C . LEU A 1 97 ? -15.930 3.807 27.447 1.00 79.31 97 LEU A C 1
ATOM 729 O O . LEU A 1 97 ? -15.986 3.059 28.417 1.00 79.31 97 LEU A O 1
ATOM 733 N N . GLU A 1 98 ? -15.508 5.062 27.558 1.00 77.69 98 GLU A N 1
ATOM 734 C CA . GLU A 1 98 ? -15.210 5.699 28.839 1.00 77.69 98 GLU A CA 1
ATOM 735 C C . GLU A 1 98 ? -16.470 5.940 29.680 1.00 77.69 98 GLU A C 1
ATOM 737 O O . GLU A 1 98 ? -16.450 5.655 30.877 1.00 77.69 98 GLU A O 1
ATOM 742 N N . GLU A 1 99 ? -17.569 6.360 29.054 1.00 70.69 99 GLU A N 1
ATOM 743 C CA . GLU A 1 99 ? -18.864 6.569 29.714 1.00 70.69 99 GLU A CA 1
ATOM 744 C C . GLU A 1 99 ? -19.514 5.257 30.179 1.00 70.69 99 GLU A C 1
ATOM 746 O O . GLU A 1 99 ? -20.177 5.217 31.216 1.00 70.69 99 GLU A O 1
ATOM 751 N N . VAL A 1 100 ? -19.315 4.167 29.430 1.00 67.44 100 VAL A N 1
ATOM 752 C CA . VAL A 1 100 ? -20.005 2.888 29.668 1.00 67.44 100 VAL A CA 1
ATOM 753 C C . VAL A 1 100 ? -19.147 1.891 30.462 1.00 67.44 100 VAL A C 1
ATOM 755 O O . VAL A 1 100 ? -19.686 1.045 31.180 1.00 67.44 100 VAL A O 1
ATOM 758 N N . ALA A 1 101 ? -17.812 1.948 30.375 1.00 58.38 101 ALA A N 1
ATOM 759 C CA . ALA A 1 101 ? -16.959 0.884 30.903 1.00 58.38 101 ALA A CA 1
ATOM 760 C C . ALA A 1 101 ? -16.353 1.192 32.283 1.00 58.38 101 ALA A C 1
ATOM 762 O O . ALA A 1 101 ? -15.229 1.685 32.408 1.00 58.38 101 ALA A O 1
ATOM 763 N N . THR A 1 102 ? -17.027 0.707 33.328 1.00 57.91 102 THR A N 1
ATOM 764 C CA . THR A 1 102 ? -16.395 0.353 34.616 1.00 57.91 102 THR A CA 1
ATOM 765 C C . THR A 1 102 ? -15.532 -0.920 34.516 1.00 57.91 102 THR A C 1
ATOM 767 O O . THR A 1 102 ? -14.726 -1.183 35.403 1.00 57.91 102 THR A O 1
ATOM 770 N N . LEU A 1 103 ? -15.672 -1.706 33.435 1.00 57.12 103 LEU A N 1
ATOM 771 C CA . LEU A 1 103 ? -15.069 -3.042 33.275 1.00 57.12 103 LEU A CA 1
ATOM 772 C C . LEU A 1 103 ? -13.809 -3.096 32.388 1.00 57.12 103 LEU A C 1
ATOM 774 O O . LEU A 1 103 ? -13.074 -4.080 32.442 1.00 57.12 103 LEU A O 1
ATOM 778 N N . LEU A 1 104 ? -13.527 -2.064 31.584 1.00 64.12 104 LEU A N 1
ATOM 779 C CA . LEU A 1 104 ? -12.313 -1.984 30.759 1.00 64.12 104 LEU A CA 1
ATOM 780 C C . LEU A 1 104 ? -11.329 -0.996 31.378 1.00 64.12 104 LEU A C 1
ATOM 782 O O . LEU A 1 104 ? -11.671 0.173 31.583 1.00 64.12 104 LEU A O 1
ATOM 786 N N . LYS A 1 105 ? -10.089 -1.444 31.617 1.00 73.25 105 LYS A N 1
ATOM 787 C CA . LYS A 1 105 ? -9.001 -0.533 31.992 1.00 73.25 105 LYS A CA 1
ATOM 788 C C . LYS A 1 105 ? -8.840 0.539 30.913 1.00 73.25 105 LYS A C 1
ATOM 790 O O . LYS A 1 105 ? -8.886 0.226 29.723 1.00 73.25 105 LYS A O 1
ATOM 795 N N . ALA A 1 106 ? -8.613 1.780 31.341 1.00 72.06 106 ALA A N 1
ATOM 796 C CA . ALA A 1 106 ? -8.509 2.942 30.459 1.00 72.06 106 ALA A CA 1
ATOM 797 C C . ALA A 1 106 ? -7.492 2.751 29.316 1.00 72.06 106 ALA A C 1
ATOM 799 O O . ALA A 1 106 ? -7.760 3.152 28.188 1.00 72.06 106 ALA A O 1
ATOM 800 N N . GLU A 1 107 ? -6.383 2.055 29.584 1.00 76.44 107 GLU A N 1
ATOM 801 C CA . GLU A 1 107 ? -5.314 1.764 28.616 1.00 76.44 107 GLU A CA 1
ATOM 802 C C . GLU A 1 107 ? -5.763 0.952 27.387 1.00 76.44 107 GLU A C 1
ATOM 804 O O . GLU A 1 107 ? -5.201 1.125 26.310 1.00 76.44 107 GLU A O 1
ATOM 809 N N . TYR A 1 108 ? -6.802 0.115 27.504 1.00 77.31 108 TYR A N 1
ATOM 810 C CA . TYR A 1 108 ? -7.273 -0.733 26.399 1.00 77.31 108 TYR A CA 1
ATOM 811 C C . TYR A 1 108 ? -8.391 -0.097 25.564 1.00 77.31 108 TYR A C 1
ATOM 813 O O . TYR A 1 108 ? -8.736 -0.613 24.500 1.00 77.31 108 TYR A O 1
ATOM 821 N N . ARG A 1 109 ? -8.980 1.015 26.020 1.00 78.38 109 ARG A N 1
ATOM 822 C CA . ARG A 1 109 ? -10.157 1.619 25.373 1.00 78.38 109 ARG A CA 1
ATOM 823 C C . ARG A 1 109 ? -9.883 2.092 23.935 1.00 78.38 109 ARG A C 1
ATOM 825 O O . ARG A 1 109 ? -10.698 1.751 23.079 1.00 78.38 109 ARG A O 1
ATOM 832 N N . PRO A 1 110 ? -8.749 2.752 23.611 1.00 80.19 110 PRO A N 1
ATOM 833 C CA . PRO A 1 110 ? -8.458 3.163 22.234 1.00 80.19 110 PRO A CA 1
ATOM 834 C C . PRO A 1 110 ? -8.283 1.983 21.273 1.00 80.19 110 PRO A C 1
ATOM 836 O O . PRO A 1 110 ? -8.713 2.041 20.124 1.00 80.19 110 PRO A O 1
ATOM 839 N N . GLU A 1 111 ? -7.679 0.884 21.733 1.00 83.56 111 GLU A N 1
ATOM 840 C CA . GLU A 1 111 ? -7.486 -0.310 20.905 1.00 83.56 111 GLU A CA 1
ATOM 841 C C . GLU A 1 111 ? -8.818 -1.017 20.623 1.00 83.56 111 GLU A C 1
ATOM 843 O O . GLU A 1 111 ? -9.087 -1.419 19.489 1.00 83.56 111 GLU A O 1
ATOM 848 N N . VAL A 1 112 ? -9.689 -1.118 21.632 1.00 82.75 112 VAL A N 1
ATOM 849 C CA . VAL A 1 112 ? -11.047 -1.651 21.456 1.00 82.75 112 VAL A CA 1
ATOM 850 C C . VAL A 1 112 ? -11.860 -0.749 20.524 1.00 82.75 112 VAL A C 1
ATOM 852 O O . VAL A 1 112 ? -12.493 -1.260 19.602 1.00 82.75 112 VAL A O 1
ATOM 855 N N . ALA A 1 113 ? -11.799 0.573 20.699 1.00 84.38 113 ALA A N 1
ATOM 856 C CA . ALA A 1 113 ? -12.459 1.535 19.818 1.00 84.38 113 ALA A CA 1
ATOM 857 C C . ALA A 1 113 ? -11.988 1.407 18.362 1.00 84.38 113 ALA A C 1
ATOM 859 O O . ALA A 1 113 ? -12.818 1.364 17.454 1.00 84.38 113 ALA A O 1
ATOM 860 N N . ARG A 1 114 ? -10.676 1.257 18.135 1.00 80.69 114 ARG A N 1
ATOM 861 C CA . ARG A 1 114 ? -10.112 1.033 16.798 1.00 80.69 114 ARG A CA 1
ATOM 862 C C . ARG A 1 114 ? -10.651 -0.246 16.164 1.00 80.69 114 ARG A C 1
ATOM 864 O O . ARG A 1 114 ? -11.161 -0.192 15.051 1.00 80.69 114 ARG A O 1
ATOM 871 N N . ARG A 1 115 ? -10.660 -1.366 16.895 1.00 82.69 115 ARG A N 1
ATOM 872 C CA . ARG A 1 115 ? -11.229 -2.638 16.404 1.00 82.69 115 ARG A CA 1
ATOM 873 C C . ARG A 1 115 ? -12.721 -2.541 16.085 1.00 82.69 115 ARG A C 1
ATOM 875 O O . ARG A 1 115 ? -13.199 -3.193 15.158 1.00 82.69 115 ARG A O 1
ATOM 882 N N . LEU A 1 116 ? -13.479 -1.765 16.859 1.00 84.06 116 LEU A N 1
ATOM 883 C CA . LEU A 1 116 ? -14.899 -1.522 16.593 1.00 84.06 116 LEU A CA 1
ATOM 884 C C . LEU A 1 116 ? -15.084 -0.679 15.322 1.00 84.06 116 LEU A C 1
ATOM 886 O O . LEU A 1 116 ? -15.910 -1.028 14.478 1.00 84.06 116 LEU A O 1
ATOM 890 N N . ALA A 1 117 ? -14.276 0.367 15.140 1.00 82.38 117 ALA A N 1
ATOM 891 C CA . ALA A 1 117 ? -14.296 1.193 13.938 1.00 82.38 117 ALA A CA 1
ATOM 892 C C . ALA A 1 117 ? -13.877 0.407 12.677 1.00 82.38 117 ALA A C 1
ATOM 894 O O . ALA A 1 117 ? -14.550 0.512 11.647 1.00 82.38 117 ALA A O 1
ATOM 895 N N . GLU A 1 118 ? -12.846 -0.438 12.763 1.00 77.50 118 GLU A N 1
ATOM 896 C CA . GLU A 1 118 ? -12.429 -1.371 11.699 1.00 77.50 118 GLU A CA 1
ATOM 897 C C . GLU A 1 118 ? -13.557 -2.335 11.299 1.00 77.50 118 GLU A C 1
ATOM 899 O O . GLU A 1 118 ? -13.712 -2.666 10.127 1.00 77.50 118 GLU A O 1
ATOM 904 N N . ARG A 1 119 ? -14.403 -2.741 12.255 1.00 79.69 119 ARG A N 1
ATOM 905 C CA . ARG A 1 119 ? -15.577 -3.601 12.020 1.00 79.69 119 ARG A CA 1
ATOM 906 C C . ARG A 1 119 ? -16.831 -2.849 11.563 1.00 79.69 119 ARG A C 1
ATOM 908 O O . ARG A 1 119 ? -17.901 -3.446 11.489 1.00 79.69 119 ARG A O 1
ATOM 915 N N . GLY A 1 120 ? -16.721 -1.556 11.263 1.00 76.81 120 GLY A N 1
ATOM 916 C CA . GLY A 1 120 ? -17.835 -0.761 10.742 1.00 76.81 120 GLY A CA 1
ATOM 917 C C . GLY A 1 120 ? -18.785 -0.206 11.805 1.00 76.81 120 GLY A C 1
ATOM 918 O O . GLY A 1 120 ? -19.804 0.377 11.445 1.00 76.81 120 GLY A O 1
ATOM 919 N N . VAL A 1 121 ? -18.471 -0.331 13.099 1.00 81.94 121 VAL A N 1
ATOM 920 C CA . VAL A 1 121 ? -19.245 0.347 14.147 1.00 81.94 121 VAL A CA 1
ATOM 921 C C . VAL A 1 121 ? -18.991 1.850 14.039 1.00 81.94 121 VAL A C 1
ATOM 923 O O . VAL A 1 121 ? -17.848 2.288 13.879 1.00 81.94 121 VAL A O 1
ATOM 926 N N . ARG A 1 122 ? -20.061 2.642 14.073 1.00 80.19 122 ARG A N 1
ATOM 927 C CA . ARG A 1 122 ? -20.025 4.104 13.991 1.00 80.19 122 ARG A CA 1
ATOM 928 C C . ARG A 1 122 ? -20.870 4.690 15.112 1.00 80.19 122 ARG A C 1
ATOM 930 O O . ARG A 1 122 ? -21.868 4.091 15.505 1.00 80.19 122 ARG A O 1
ATOM 937 N N . VAL A 1 123 ? -20.474 5.857 15.594 1.00 77.00 123 VAL A N 1
ATOM 938 C CA . VAL A 1 123 ? -21.225 6.660 16.565 1.00 77.00 123 VAL A CA 1
ATOM 939 C C . VAL A 1 123 ? -21.503 8.027 15.968 1.00 77.00 123 VAL A C 1
ATOM 941 O O . VAL A 1 123 ? -20.683 8.577 15.225 1.00 77.00 123 VAL A O 1
ATOM 944 N N . GLU A 1 124 ? -22.683 8.563 16.271 1.00 75.19 124 GLU A N 1
ATOM 945 C CA . GLU A 1 124 ? -23.028 9.933 15.911 1.00 75.19 124 GLU A CA 1
ATOM 946 C C . GLU A 1 124 ? -22.136 10.891 16.700 1.00 75.19 124 GLU A C 1
ATOM 948 O O . GLU A 1 124 ? -22.184 10.951 17.927 1.00 75.19 124 GLU A O 1
ATOM 953 N N . VAL A 1 125 ? -21.288 11.628 15.983 1.00 66.19 125 VAL A N 1
ATOM 954 C CA . VAL A 1 125 ? -20.449 12.669 16.577 1.00 66.19 125 VAL A CA 1
ATOM 955 C C . VAL A 1 125 ? -21.257 13.961 16.572 1.00 66.19 125 VAL A C 1
ATOM 957 O O . VAL A 1 125 ? -21.241 14.719 15.601 1.00 66.19 125 VAL A O 1
ATOM 960 N N . SER A 1 126 ? -22.020 14.181 17.637 1.00 60.91 126 SER A N 1
ATOM 961 C CA . SER A 1 126 ? -22.700 15.454 17.880 1.00 60.91 126 SER A CA 1
ATOM 962 C C . SER A 1 126 ? -21.646 16.535 18.149 1.00 60.91 126 SER A C 1
ATOM 964 O O . SER A 1 126 ? -20.801 16.354 19.026 1.00 60.91 126 SER A O 1
ATOM 966 N N . LYS A 1 127 ? -21.658 17.619 17.364 1.00 47.84 127 LYS A N 1
ATOM 967 C CA . LYS A 1 127 ? -20.785 18.792 17.559 1.00 47.84 127 LYS A CA 1
ATOM 968 C C . LYS A 1 127 ? -21.204 19.632 18.757 1.00 47.84 127 LYS A C 1
ATOM 970 O O . LYS A 1 127 ? -22.430 19.763 18.968 1.00 47.84 127 LYS A O 1
#

Radius of gyration: 26.2 Å; chains: 1; bounding box: 43×54×71 Å